Protein AF-A0A6I1VXP0-F1 (afdb_monomer_lite)

Radius of gyration: 14.03 Å; chains: 1; bounding box: 28×28×40 Å

Structure (mmCIF, N/CA/C/O backbone):
data_AF-A0A6I1VXP0-F1
#
_entry.id   AF-A0A6I1VXP0-F1
#
loop_
_atom_site.group_PDB
_atom_site.id
_atom_site.type_symbol
_atom_site.label_atom_id
_atom_site.label_alt_id
_atom_site.label_comp_id
_atom_site.label_asym_id
_atom_site.label_entity_id
_atom_site.label_seq_id
_atom_site.pdbx_PDB_ins_code
_atom_site.Cartn_x
_atom_site.Cartn_y
_atom_site.Cartn_z
_atom_site.occupancy
_atom_site.B_iso_or_equiv
_atom_site.auth_seq_id
_atom_site.auth_comp_id
_atom_site.auth_asym_id
_atom_site.auth_atom_id
_atom_site.pdbx_PDB_model_num
ATOM 1 N N . SER A 1 1 ? 4.021 -18.372 -11.092 1.00 72.56 1 SER A N 1
ATOM 2 C CA . SER A 1 1 ? 3.346 -17.587 -12.145 1.00 72.56 1 SER A CA 1
ATOM 3 C C . SER A 1 1 ? 3.856 -17.901 -13.549 1.00 72.56 1 SER A C 1
ATOM 5 O O . SER A 1 1 ? 3.114 -17.646 -14.484 1.00 72.56 1 SER A O 1
ATOM 7 N N . GLY A 1 2 ? 5.086 -18.404 -13.739 1.00 85.81 2 GLY A N 1
ATOM 8 C CA . GLY A 1 2 ? 5.654 -18.626 -15.082 1.00 85.81 2 GLY A CA 1
ATOM 9 C C . GLY A 1 2 ? 6.091 -17.341 -15.801 1.00 85.81 2 GLY A C 1
ATOM 10 O O . GLY A 1 2 ? 6.606 -17.416 -16.908 1.00 85.81 2 GLY A O 1
ATOM 11 N N . HIS A 1 3 ? 5.915 -16.187 -15.153 1.00 84.06 3 HIS A N 1
ATOM 12 C CA . HIS A 1 3 ? 6.296 -14.866 -15.642 1.00 84.06 3 HIS A CA 1
ATOM 13 C C . HIS A 1 3 ? 7.514 -14.352 -14.856 1.00 84.06 3 HIS A C 1
ATOM 15 O O . HIS A 1 3 ? 7.699 -14.783 -13.709 1.00 84.06 3 HIS A O 1
ATOM 21 N N . PRO A 1 4 ? 8.325 -13.446 -15.434 1.00 83.62 4 PRO A N 1
ATOM 22 C CA . PRO A 1 4 ? 9.421 -12.786 -14.728 1.00 83.62 4 PRO A CA 1
ATOM 23 C C . PRO A 1 4 ? 8.961 -12.106 -13.432 1.00 83.62 4 PRO A C 1
ATOM 25 O O . PRO A 1 4 ? 7.826 -11.642 -13.327 1.00 83.62 4 PRO A O 1
ATOM 28 N N . VAL A 1 5 ? 9.849 -12.064 -12.439 1.00 84.88 5 VAL A N 1
ATOM 29 C CA . VAL A 1 5 ? 9.617 -11.386 -11.158 1.00 84.88 5 VAL A CA 1
ATOM 30 C C . VAL A 1 5 ? 10.499 -10.149 -11.119 1.00 84.88 5 VAL A C 1
ATOM 32 O O . VAL A 1 5 ? 11.714 -10.260 -11.264 1.00 84.88 5 VAL A O 1
ATOM 35 N N . HIS A 1 6 ? 9.885 -8.989 -10.907 1.00 82.69 6 HIS A N 1
ATOM 36 C CA . HIS A 1 6 ? 10.580 -7.714 -10.775 1.00 82.69 6 HIS A CA 1
ATOM 37 C C . HIS A 1 6 ? 10.702 -7.356 -9.291 1.00 82.69 6 HIS A C 1
ATOM 39 O O . HIS A 1 6 ? 9.708 -7.407 -8.566 1.00 82.69 6 HIS A O 1
ATOM 45 N N . LEU A 1 7 ? 11.917 -7.034 -8.841 1.00 80.38 7 LEU A N 1
ATOM 46 C CA . LEU A 1 7 ? 12.211 -6.730 -7.433 1.00 80.38 7 LEU A CA 1
ATOM 47 C C . LEU A 1 7 ? 12.671 -5.283 -7.230 1.00 80.38 7 LEU A C 1
ATOM 49 O O . LEU A 1 7 ? 12.309 -4.668 -6.230 1.00 80.38 7 LEU A O 1
ATOM 53 N N . ASP A 1 8 ? 13.416 -4.735 -8.189 1.00 73.81 8 ASP A N 1
ATOM 54 C CA . ASP A 1 8 ? 14.063 -3.433 -8.064 1.00 73.81 8 ASP A CA 1
ATOM 55 C C . ASP A 1 8 ? 13.403 -2.376 -8.954 1.00 73.81 8 ASP A C 1
ATOM 57 O O . ASP A 1 8 ? 12.955 -2.661 -10.065 1.00 73.81 8 ASP A O 1
ATOM 61 N N . LEU A 1 9 ? 13.355 -1.135 -8.457 1.00 61.09 9 LEU A N 1
ATOM 62 C CA . LEU A 1 9 ? 12.816 0.019 -9.191 1.00 61.09 9 LEU A CA 1
ATOM 63 C C . LEU A 1 9 ? 13.667 0.354 -10.427 1.00 61.09 9 LEU A C 1
ATOM 65 O O . LEU A 1 9 ? 13.131 0.744 -11.458 1.00 61.09 9 LEU A O 1
ATOM 69 N N . LEU A 1 10 ? 14.984 0.181 -10.296 1.00 58.38 10 LEU A N 1
ATOM 70 C CA . LEU A 1 10 ? 15.996 0.469 -11.306 1.00 58.38 10 LEU A CA 1
ATOM 71 C C . LEU A 1 10 ? 16.748 -0.825 -11.623 1.00 58.38 10 LEU A C 1
ATOM 73 O O . LEU A 1 10 ? 17.866 -1.035 -11.155 1.00 58.38 10 LEU A O 1
ATOM 77 N N . ASP A 1 11 ? 16.124 -1.717 -12.384 1.00 58.69 11 ASP A N 1
ATOM 78 C CA . ASP A 1 11 ? 16.854 -2.811 -13.022 1.00 58.69 11 ASP A CA 1
ATOM 79 C C . ASP A 1 11 ? 17.463 -2.270 -14.330 1.00 58.69 11 ASP A C 1
ATOM 81 O O . ASP A 1 11 ? 16.709 -1.881 -15.229 1.00 58.69 11 ASP A O 1
ATOM 85 N N . PRO A 1 12 ? 18.802 -2.233 -14.485 1.00 56.22 12 PRO A N 1
ATOM 86 C CA . PRO A 1 12 ? 19.451 -1.767 -15.710 1.00 56.22 12 PRO A CA 1
ATOM 87 C C . PRO A 1 12 ? 18.980 -2.499 -16.977 1.00 56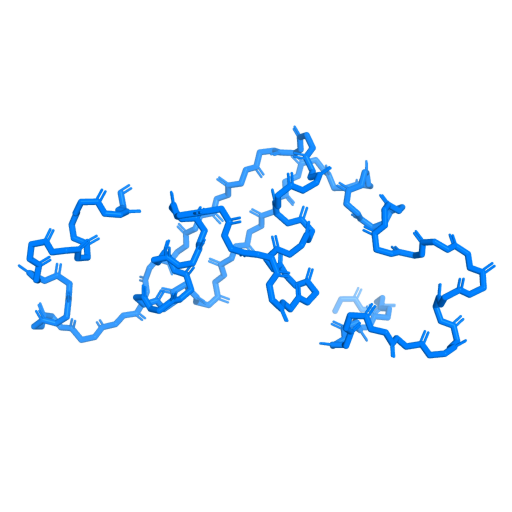.22 12 PRO A C 1
ATOM 89 O O . PRO A 1 12 ? 19.071 -1.941 -18.069 1.00 56.22 12 PRO A O 1
ATOM 92 N N . ALA A 1 13 ? 18.466 -3.730 -16.851 1.00 57.50 13 ALA A N 1
ATOM 93 C CA . ALA A 1 13 ? 17.870 -4.474 -17.957 1.00 57.50 13 ALA A CA 1
ATOM 94 C C . ALA A 1 13 ? 16.422 -4.041 -18.278 1.00 57.50 13 ALA A C 1
ATOM 96 O O . ALA A 1 13 ? 15.993 -4.178 -19.423 1.00 57.50 13 ALA A O 1
ATOM 97 N N . ALA A 1 14 ? 15.679 -3.497 -17.307 1.00 51.97 14 ALA A N 1
ATOM 98 C CA . ALA A 1 14 ? 14.294 -3.030 -17.458 1.00 51.97 14 ALA A CA 1
ATOM 99 C C . ALA A 1 14 ? 14.182 -1.527 -17.798 1.00 51.97 14 ALA A C 1
ATOM 101 O O . ALA A 1 14 ? 13.198 -1.091 -18.402 1.00 51.97 14 ALA A O 1
ATOM 102 N N . GLU A 1 15 ? 15.204 -0.736 -17.456 1.00 50.56 15 GLU A N 1
ATOM 103 C CA . GLU A 1 15 ? 15.305 0.701 -17.757 1.00 50.56 15 GLU A CA 1
ATOM 104 C C . GLU A 1 15 ? 15.330 1.003 -19.264 1.00 50.56 15 GLU A C 1
ATOM 106 O O . GLU A 1 15 ? 14.850 2.049 -19.697 1.00 50.56 15 GLU A O 1
ATOM 111 N N . ALA A 1 16 ? 15.796 0.065 -20.098 1.00 51.75 16 ALA A N 1
ATOM 112 C CA . ALA A 1 16 ? 15.813 0.232 -21.554 1.00 51.75 16 ALA A CA 1
ATOM 113 C C . ALA A 1 16 ? 14.408 0.366 -22.186 1.00 51.75 16 ALA A C 1
ATOM 115 O O . ALA A 1 16 ? 14.305 0.765 -23.346 1.00 51.75 16 ALA A O 1
ATOM 116 N N . ALA A 1 17 ? 13.339 0.052 -21.441 1.00 48.72 17 ALA A N 1
ATOM 117 C CA . ALA A 1 17 ? 11.964 0.026 -21.941 1.00 48.72 17 ALA A CA 1
ATOM 118 C C . ALA A 1 17 ? 10.942 0.766 -21.060 1.00 48.72 17 ALA A C 1
ATOM 120 O O . ALA A 1 17 ? 9.749 0.637 -21.309 1.00 48.72 17 ALA A O 1
ATOM 121 N N . MET A 1 18 ? 11.354 1.553 -20.053 1.00 57.97 18 MET A N 1
ATOM 122 C CA . MET A 1 18 ? 10.386 2.216 -19.155 1.00 57.97 18 MET A CA 1
ATOM 123 C C . MET A 1 18 ? 9.500 1.188 -18.408 1.00 57.97 18 MET A C 1
ATOM 125 O O . MET A 1 18 ? 8.304 1.397 -18.197 1.00 57.97 18 MET A O 1
ATOM 129 N N . GLY A 1 19 ? 10.084 0.041 -18.034 1.00 60.41 19 GLY A N 1
ATOM 130 C CA . GLY A 1 19 ? 9.349 -1.172 -17.656 1.00 60.41 19 GLY A CA 1
ATOM 131 C C . GLY A 1 19 ? 8.408 -1.044 -16.452 1.00 60.41 19 GLY A C 1
ATOM 132 O O . GLY A 1 19 ? 7.397 -1.738 -16.403 1.00 60.41 19 GLY A O 1
ATOM 133 N N . HIS A 1 20 ? 8.667 -0.129 -15.512 1.00 62.19 20 HIS A N 1
ATOM 134 C CA . HIS A 1 20 ? 7.751 0.126 -14.393 1.00 62.19 20 HIS A CA 1
ATOM 135 C C . HIS A 1 20 ? 6.439 0.794 -14.849 1.00 62.19 20 HIS A C 1
ATOM 137 O O . HIS A 1 20 ? 5.397 0.541 -14.251 1.00 6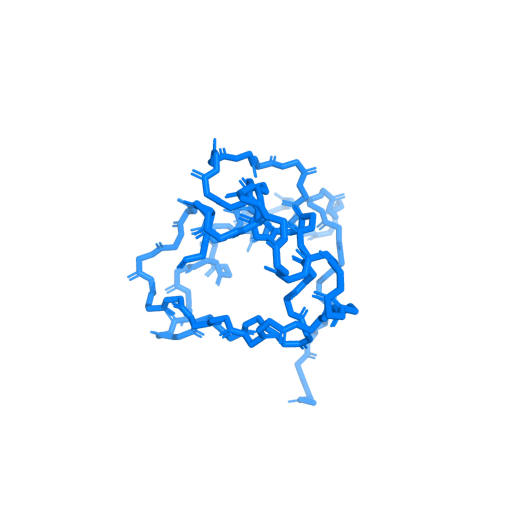2.19 20 HIS A O 1
ATOM 143 N N . ILE A 1 21 ? 6.450 1.585 -15.932 1.00 62.47 21 ILE A N 1
ATOM 144 C CA . ILE A 1 21 ? 5.240 2.211 -16.494 1.00 62.47 21 ILE A CA 1
ATOM 145 C C . ILE A 1 21 ? 4.417 1.194 -17.287 1.00 62.47 21 ILE A C 1
ATOM 147 O O . ILE A 1 21 ? 3.194 1.163 -17.157 1.00 62.47 21 ILE A O 1
ATOM 151 N N . GLU A 1 22 ? 5.058 0.349 -18.097 1.00 67.38 22 GLU A N 1
ATOM 152 C CA . GLU A 1 22 ? 4.337 -0.702 -18.828 1.00 67.38 22 GLU A CA 1
ATOM 153 C C . GLU A 1 22 ? 3.730 -1.737 -17.876 1.00 67.38 22 GLU A C 1
ATOM 155 O O . GLU A 1 22 ? 2.567 -2.110 -18.028 1.00 67.38 22 GLU A O 1
ATOM 160 N N . LEU A 1 23 ? 4.470 -2.131 -16.836 1.00 71.12 23 LEU A N 1
ATOM 161 C CA . LEU A 1 23 ? 3.976 -3.046 -15.811 1.00 71.12 23 LEU A CA 1
ATOM 162 C C . LEU A 1 23 ? 2.814 -2.436 -15.004 1.00 71.12 23 LEU A C 1
ATOM 164 O O . LEU A 1 23 ? 1.866 -3.153 -14.687 1.00 71.12 23 LEU A O 1
ATOM 168 N N . ALA A 1 24 ? 2.838 -1.121 -14.735 1.00 69.25 24 ALA A N 1
ATOM 169 C CA . ALA A 1 24 ? 1.734 -0.414 -14.071 1.00 69.25 24 ALA A CA 1
ATOM 170 C C . ALA A 1 24 ? 0.448 -0.436 -14.905 1.00 69.25 24 ALA A C 1
ATOM 172 O O . ALA A 1 24 ? -0.645 -0.542 -14.355 1.00 69.25 24 ALA A O 1
ATOM 173 N N . LYS A 1 25 ? 0.578 -0.304 -16.228 1.00 77.00 25 LYS A N 1
ATOM 174 C CA . LYS A 1 25 ? -0.553 -0.194 -17.160 1.00 77.00 25 LYS A CA 1
ATOM 175 C C . LYS A 1 25 ? -1.122 -1.536 -17.604 1.00 77.00 25 LYS A C 1
ATOM 177 O O . LYS A 1 25 ? -2.218 -1.571 -18.150 1.00 77.00 25 LYS A O 1
ATOM 182 N N . TRP A 1 26 ? -0.376 -2.621 -17.422 1.00 80.94 26 TRP A N 1
ATOM 183 C CA . TRP A 1 26 ? -0.802 -3.951 -17.851 1.00 80.94 26 TRP A CA 1
ATOM 184 C C . TRP A 1 26 ? -1.877 -4.563 -16.946 1.00 80.94 26 TRP A C 1
ATOM 186 O O . TRP A 1 26 ? -2.705 -5.340 -17.416 1.00 80.94 26 TRP A O 1
ATOM 196 N N . ALA A 1 27 ? -1.850 -4.256 -15.650 1.00 85.94 27 ALA A N 1
ATOM 197 C CA . ALA A 1 27 ? -2.722 -4.905 -14.685 1.00 85.94 27 ALA A CA 1
ATOM 198 C C . ALA A 1 27 ? -4.158 -4.356 -14.740 1.00 85.94 27 ALA A C 1
ATOM 200 O O . ALA A 1 27 ? -4.364 -3.150 -14.697 1.00 85.94 27 ALA A O 1
ATOM 201 N N . ASP A 1 28 ? -5.155 -5.243 -14.719 1.00 91.81 28 ASP A N 1
ATOM 202 C CA . ASP A 1 28 ? -6.545 -4.871 -14.403 1.00 91.81 28 ASP A CA 1
ATOM 203 C C . ASP A 1 28 ? -6.765 -4.746 -12.877 1.00 91.81 28 ASP A C 1
ATOM 205 O O . ASP A 1 28 ? -7.639 -4.015 -12.401 1.00 91.81 28 ASP A O 1
ATOM 209 N N . LEU A 1 29 ? -5.955 -5.473 -12.094 1.00 93.38 29 LEU A N 1
ATOM 210 C CA . LEU A 1 29 ? -5.985 -5.534 -10.632 1.00 93.38 29 LEU A CA 1
ATOM 211 C C . LEU A 1 29 ? -4.563 -5.670 -10.074 1.00 93.38 29 LEU A C 1
ATOM 213 O O . LEU A 1 29 ? -3.805 -6.546 -10.494 1.00 93.38 29 LEU A O 1
ATOM 217 N N . VAL A 1 30 ? -4.248 -4.889 -9.043 1.00 94.81 30 VAL A N 1
ATOM 218 C CA . VAL A 1 30 ? -3.051 -5.058 -8.213 1.00 94.81 30 VAL A CA 1
ATOM 219 C C . VAL A 1 30 ? -3.466 -5.613 -6.854 1.00 94.81 30 VAL A C 1
ATOM 221 O O . VAL A 1 30 ? -4.143 -4.938 -6.082 1.00 94.81 30 VAL A O 1
ATOM 224 N N . LEU A 1 31 ? -3.058 -6.850 -6.550 1.00 96.06 31 LEU A N 1
ATOM 225 C CA . LEU A 1 31 ? -3.285 -7.482 -5.247 1.00 96.06 31 LEU A CA 1
ATOM 226 C C . LEU A 1 31 ? -2.004 -7.458 -4.408 1.00 96.06 31 LEU A C 1
ATOM 228 O O . LEU A 1 31 ? -1.012 -8.091 -4.764 1.00 96.06 31 LEU A O 1
ATOM 232 N N . ILE A 1 32 ? -2.056 -6.792 -3.256 1.00 96.81 32 ILE A N 1
ATOM 233 C CA . ILE A 1 32 ? -0.951 -6.728 -2.296 1.00 96.81 32 ILE A CA 1
ATOM 234 C C . ILE A 1 32 ? -1.252 -7.659 -1.124 1.00 96.81 32 ILE A C 1
ATOM 236 O O . ILE A 1 32 ? -2.086 -7.353 -0.270 1.00 96.81 32 ILE A O 1
ATOM 240 N N . ALA A 1 33 ? -0.561 -8.797 -1.073 1.00 96.38 33 ALA A N 1
ATOM 241 C CA . ALA A 1 33 ? -0.730 -9.794 -0.023 1.00 96.38 33 ALA A CA 1
ATOM 242 C C . ALA A 1 33 ? 0.614 -10.471 0.320 1.00 96.38 33 ALA A C 1
ATOM 244 O O . ALA A 1 33 ? 1.174 -11.155 -0.540 1.00 96.38 33 ALA A O 1
ATOM 245 N N . PRO A 1 34 ? 1.125 -10.341 1.561 1.00 96.19 34 PRO A N 1
ATOM 246 C CA . PRO A 1 34 ? 0.596 -9.526 2.661 1.00 96.19 34 PRO A CA 1
ATOM 247 C C . PRO A 1 34 ? 0.863 -8.019 2.488 1.00 96.19 34 PRO A C 1
ATOM 249 O O . PRO A 1 34 ? 1.925 -7.624 2.017 1.00 96.19 34 PRO A O 1
ATOM 252 N N . ALA A 1 35 ? -0.062 -7.178 2.957 1.00 97.06 35 ALA A N 1
ATOM 253 C CA . ALA A 1 35 ? 0.150 -5.739 3.120 1.00 97.06 35 ALA A CA 1
ATOM 254 C C . ALA A 1 35 ? 0.520 -5.419 4.581 1.00 97.06 35 ALA A C 1
ATOM 256 O O . ALA A 1 35 ? -0.293 -5.566 5.496 1.00 97.06 35 ALA A O 1
ATOM 257 N N . THR A 1 36 ? 1.767 -5.018 4.823 1.00 97.31 36 THR A N 1
ATOM 258 C CA . THR A 1 36 ? 2.238 -4.632 6.164 1.00 97.31 36 THR A CA 1
ATOM 259 C C . THR A 1 36 ? 1.768 -3.219 6.523 1.00 97.31 36 THR A C 1
ATOM 261 O O . THR A 1 36 ? 1.437 -2.430 5.641 1.00 97.31 36 THR A O 1
ATOM 264 N N . ALA A 1 37 ? 1.776 -2.864 7.815 1.00 97.44 37 ALA A N 1
ATOM 265 C CA . ALA A 1 37 ? 1.402 -1.512 8.260 1.00 97.44 37 ALA A CA 1
ATOM 266 C C . ALA A 1 37 ? 2.258 -0.418 7.603 1.00 97.44 37 ALA A C 1
ATOM 268 O O . ALA A 1 37 ? 1.749 0.623 7.207 1.00 97.44 37 ALA A O 1
ATOM 269 N N . ASP A 1 38 ? 3.556 -0.689 7.467 1.00 96.94 38 ASP A N 1
ATOM 270 C CA . ASP A 1 38 ? 4.529 0.205 6.844 1.00 96.94 38 ASP A CA 1
ATOM 271 C C . ASP A 1 38 ? 4.224 0.430 5.353 1.00 96.94 38 ASP A C 1
ATOM 273 O O . ASP A 1 38 ? 4.178 1.571 4.898 1.00 96.94 38 ASP A O 1
ATOM 277 N N . LEU A 1 39 ? 3.912 -0.633 4.603 1.00 96.88 39 LEU A N 1
ATOM 278 C CA . LEU A 1 39 ? 3.506 -0.494 3.205 1.00 96.88 39 LEU A CA 1
ATOM 279 C C . LEU A 1 39 ? 2.192 0.288 3.072 1.00 96.88 39 LEU A C 1
ATOM 281 O O . LEU A 1 39 ? 2.119 1.205 2.263 1.00 96.88 39 LEU A O 1
ATOM 285 N N . ILE A 1 40 ? 1.181 -0.030 3.886 1.00 97.44 40 ILE A N 1
ATOM 286 C CA . ILE A 1 40 ? -0.110 0.678 3.880 1.00 97.44 40 ILE A CA 1
ATOM 287 C C . ILE A 1 40 ? 0.090 2.169 4.175 1.00 97.44 40 ILE A C 1
ATOM 289 O O . ILE A 1 40 ? -0.454 3.011 3.466 1.00 97.44 40 ILE A O 1
ATOM 293 N N . ALA A 1 41 ? 0.936 2.508 5.151 1.00 97.62 41 ALA A N 1
ATOM 294 C CA . ALA A 1 41 ? 1.274 3.893 5.454 1.00 97.62 41 ALA A CA 1
ATOM 295 C C . ALA A 1 41 ? 1.944 4.599 4.266 1.00 97.62 41 ALA A C 1
ATOM 297 O O . ALA A 1 41 ? 1.571 5.721 3.936 1.00 97.62 41 ALA A O 1
ATOM 298 N N . ARG A 1 42 ? 2.898 3.951 3.583 1.00 97.44 42 ARG A N 1
ATOM 299 C CA . ARG A 1 42 ? 3.524 4.540 2.388 1.00 97.44 42 ARG A CA 1
ATOM 300 C C . ARG A 1 42 ? 2.521 4.784 1.266 1.00 97.44 42 ARG A C 1
ATOM 302 O O . ARG A 1 42 ? 2.562 5.850 0.661 1.00 97.44 42 ARG A O 1
ATOM 309 N N . LEU A 1 43 ? 1.616 3.836 1.024 1.00 96.19 43 LEU A N 1
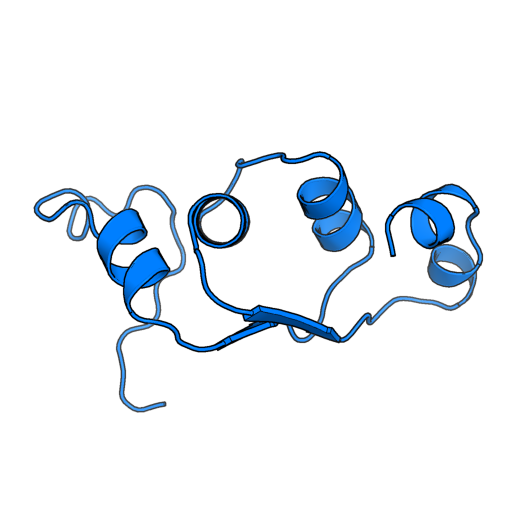ATOM 310 C CA . LEU A 1 43 ? 0.575 3.967 0.003 1.00 96.19 43 LEU A CA 1
ATOM 311 C C . LEU A 1 43 ? -0.406 5.096 0.333 1.00 96.19 43 LEU A C 1
ATOM 313 O O . LEU A 1 43 ? -0.649 5.949 -0.516 1.00 96.19 43 LEU A O 1
ATOM 317 N N . ALA A 1 44 ? -0.903 5.152 1.571 1.00 96.56 44 ALA A N 1
ATOM 318 C CA . ALA A 1 44 ? -1.827 6.193 2.021 1.00 96.56 44 ALA A CA 1
ATOM 319 C C . ALA A 1 44 ? -1.233 7.607 1.905 1.00 96.56 44 ALA A C 1
ATOM 321 O O . ALA A 1 44 ? -1.959 8.566 1.658 1.00 96.56 44 ALA A O 1
ATOM 322 N N . GLN A 1 45 ? 0.090 7.734 2.053 1.00 97.38 45 GLN A N 1
ATOM 323 C CA . GLN A 1 45 ? 0.808 9.008 1.953 1.00 97.38 45 GLN A CA 1
ATOM 324 C C . GLN A 1 45 ? 1.387 9.293 0.556 1.00 97.38 45 GLN A C 1
ATOM 326 O O . GLN A 1 45 ? 2.056 10.309 0.373 1.00 97.38 45 GLN A O 1
ATOM 331 N N . GLY A 1 46 ? 1.164 8.416 -0.428 1.00 95.75 46 GLY A N 1
ATOM 332 C CA . GLY A 1 46 ? 1.664 8.596 -1.795 1.00 95.75 46 GLY A CA 1
ATOM 333 C C . GLY A 1 46 ? 3.192 8.548 -1.919 1.00 95.75 46 GLY A C 1
ATOM 334 O O . GLY A 1 46 ? 3.762 9.209 -2.785 1.00 95.75 46 GLY A O 1
ATOM 335 N N . LEU A 1 47 ? 3.876 7.800 -1.048 1.00 96.50 47 LEU A N 1
ATOM 336 C CA . LEU A 1 47 ? 5.332 7.642 -1.098 1.00 96.50 47 LEU A CA 1
ATOM 337 C C . LEU A 1 47 ? 5.717 6.584 -2.135 1.00 96.50 47 LEU A C 1
ATOM 339 O O . LEU A 1 47 ? 5.300 5.440 -2.004 1.00 96.50 47 LEU A O 1
ATOM 343 N N . ALA A 1 48 ? 6.563 6.941 -3.105 1.00 91.62 48 ALA A N 1
ATOM 344 C CA . ALA A 1 48 ? 7.014 6.078 -4.204 1.00 91.62 48 ALA A CA 1
ATOM 345 C C . ALA A 1 48 ? 8.518 5.766 -4.090 1.00 91.62 48 ALA A C 1
ATOM 347 O O . ALA A 1 48 ? 9.339 6.233 -4.877 1.00 91.62 48 ALA A O 1
ATOM 348 N N . ASN A 1 49 ? 8.890 5.022 -3.047 1.00 88.56 49 ASN A N 1
ATOM 349 C CA . ASN A 1 49 ? 10.296 4.784 -2.692 1.00 88.56 49 ASN A CA 1
ATOM 350 C C . ASN A 1 49 ? 10.850 3.462 -3.250 1.00 88.56 49 ASN A C 1
ATOM 352 O O . ASN A 1 49 ? 12.056 3.232 -3.204 1.00 88.56 49 ASN A O 1
ATOM 356 N N . ASP A 1 50 ? 9.975 2.575 -3.722 1.00 89.31 50 ASP A N 1
ATOM 357 C CA . ASP A 1 50 ? 10.310 1.255 -4.255 1.00 89.31 50 ASP A CA 1
ATOM 358 C C . ASP A 1 50 ? 9.455 0.944 -5.499 1.00 89.31 50 ASP A C 1
ATOM 360 O O . ASP A 1 50 ? 8.552 1.708 -5.857 1.00 89.31 50 ASP A O 1
ATOM 364 N N . LEU A 1 51 ? 9.748 -0.166 -6.186 1.00 89.06 51 LEU A N 1
ATOM 365 C CA . LEU A 1 51 ? 9.035 -0.558 -7.407 1.00 89.06 51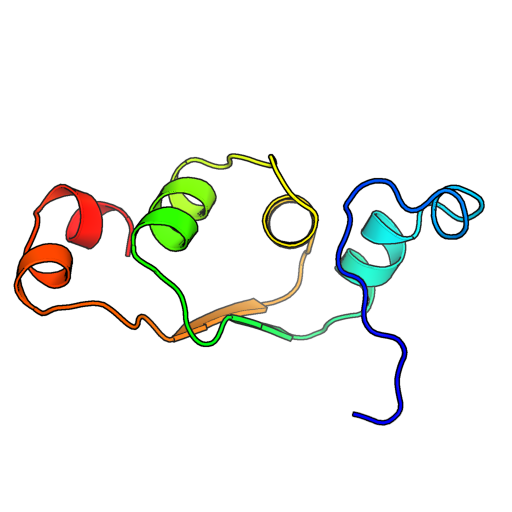 LEU A CA 1
ATOM 366 C C . LEU A 1 51 ? 7.526 -0.696 -7.172 1.00 89.06 51 LEU A C 1
ATOM 368 O O . LEU A 1 51 ? 6.734 -0.185 -7.957 1.00 89.06 51 LEU A O 1
ATOM 372 N N . LEU A 1 52 ? 7.130 -1.371 -6.089 1.00 91.56 52 LEU A N 1
ATOM 373 C CA . LEU A 1 52 ? 5.728 -1.646 -5.781 1.00 91.56 52 LEU A CA 1
ATOM 374 C C . LEU A 1 52 ? 4.949 -0.357 -5.514 1.00 91.56 52 LEU A C 1
ATOM 376 O O . LEU A 1 52 ? 3.882 -0.146 -6.079 1.00 91.56 52 LEU A O 1
ATOM 380 N N . THR A 1 53 ? 5.477 0.508 -4.656 1.00 94.00 53 THR A N 1
ATOM 381 C CA . THR A 1 53 ? 4.832 1.777 -4.312 1.00 94.00 53 THR A CA 1
ATOM 382 C C . 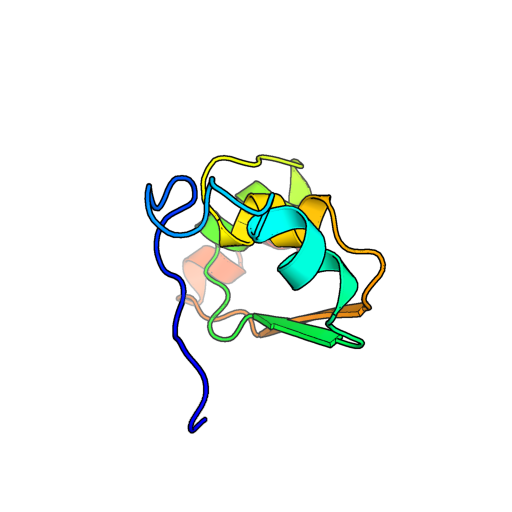THR A 1 53 ? 4.780 2.731 -5.502 1.00 94.00 53 THR A C 1
ATOM 384 O O . THR A 1 53 ? 3.764 3.392 -5.704 1.00 94.00 53 THR A O 1
ATOM 387 N N . THR A 1 54 ? 5.813 2.735 -6.350 1.00 92.38 54 THR A N 1
ATOM 388 C CA . THR A 1 54 ? 5.808 3.491 -7.612 1.00 92.38 54 THR A CA 1
ATOM 389 C C . THR A 1 54 ? 4.762 2.952 -8.591 1.00 92.38 54 THR A C 1
ATOM 391 O O . THR A 1 54 ? 4.015 3.733 -9.172 1.00 92.38 54 THR A O 1
ATOM 394 N N . LEU A 1 55 ? 4.655 1.625 -8.737 1.00 91.38 55 LEU A N 1
ATOM 395 C CA . LEU A 1 55 ? 3.634 0.968 -9.563 1.00 91.38 55 LEU A CA 1
ATOM 396 C C . LEU A 1 55 ? 2.220 1.326 -9.109 1.00 91.38 55 LEU A C 1
ATOM 398 O O . LEU A 1 55 ? 1.392 1.709 -9.927 1.00 91.38 55 LEU A O 1
ATOM 402 N N . VAL A 1 56 ? 1.951 1.207 -7.809 1.00 93.50 56 VAL A N 1
ATOM 403 C CA . VAL A 1 56 ? 0.629 1.479 -7.233 1.00 93.50 56 VAL A CA 1
ATOM 404 C C . VAL A 1 56 ? 0.246 2.949 -7.388 1.00 93.50 56 VAL A C 1
ATOM 406 O O . VAL A 1 56 ? -0.918 3.247 -7.626 1.00 93.50 56 VAL A O 1
ATOM 409 N N . LEU A 1 57 ? 1.209 3.871 -7.300 1.00 92.44 57 LEU A N 1
ATOM 410 C CA . LEU A 1 57 ? 0.947 5.293 -7.516 1.00 92.44 57 LEU A CA 1
ATOM 411 C C . LEU A 1 57 ? 0.694 5.635 -8.997 1.00 92.44 57 LEU A C 1
ATOM 413 O O . LEU A 1 57 ? 0.006 6.610 -9.287 1.00 92.44 57 LEU A O 1
ATOM 417 N N . ALA A 1 58 ? 1.258 4.858 -9.925 1.00 91.38 58 ALA A N 1
ATOM 418 C CA . ALA A 1 58 ? 1.199 5.117 -11.365 1.00 91.38 58 ALA A CA 1
ATOM 419 C C . ALA A 1 58 ? 0.140 4.294 -12.124 1.00 91.38 58 ALA A C 1
ATOM 421 O O . ALA A 1 58 ? -0.031 4.499 -13.326 1.00 91.38 58 ALA A O 1
ATOM 422 N N . THR A 1 59 ? -0.523 3.337 -11.471 1.00 91.75 59 THR A N 1
ATOM 423 C CA . THR A 1 59 ? -1.503 2.447 -12.107 1.00 91.75 59 THR A CA 1
ATOM 424 C C . THR A 1 59 ? -2.916 3.027 -12.065 1.00 91.75 59 THR A C 1
ATOM 426 O O . THR A 1 59 ? -3.332 3.603 -11.064 1.00 91.75 59 THR A O 1
ATOM 429 N N . ASP A 1 60 ? -3.677 2.811 -13.139 1.00 91.75 60 ASP A N 1
ATOM 430 C CA . ASP A 1 60 ? -5.130 3.039 -13.173 1.00 91.75 60 ASP A CA 1
ATOM 431 C C . ASP A 1 60 ? -5.922 1.788 -12.727 1.00 91.75 60 ASP A C 1
ATOM 433 O O . ASP A 1 60 ? -7.155 1.798 -12.683 1.00 91.75 60 ASP A O 1
ATOM 437 N N . ALA A 1 61 ? -5.226 0.685 -12.425 1.00 94.00 61 ALA A N 1
ATOM 438 C CA . ALA A 1 61 ? -5.827 -0.576 -12.014 1.00 94.00 61 ALA A CA 1
ATOM 439 C C . ALA A 1 61 ? -6.526 -0.462 -10.655 1.00 94.00 61 ALA A C 1
ATOM 441 O O . ALA A 1 61 ? -6.160 0.339 -9.794 1.00 94.00 61 ALA A O 1
ATOM 442 N N . THR A 1 62 ? -7.485 -1.357 -10.402 1.00 95.44 62 THR A N 1
ATOM 443 C CA . THR A 1 62 ? -8.026 -1.491 -9.043 1.00 95.44 62 THR A CA 1
ATOM 444 C C . THR A 1 62 ? -6.935 -2.025 -8.116 1.00 95.44 62 THR A C 1
ATOM 446 O O . THR A 1 62 ? -6.292 -3.026 -8.425 1.00 95.44 62 THR A O 1
ATOM 449 N N . VAL A 1 63 ? -6.739 -1.395 -6.958 1.00 95.69 63 VAL A N 1
ATOM 450 C CA . VAL A 1 63 ? -5.768 -1.849 -5.955 1.00 95.69 63 VAL A CA 1
ATOM 451 C C . VAL A 1 63 ? -6.513 -2.499 -4.794 1.00 95.69 63 VAL A C 1
ATOM 453 O O . VAL A 1 63 ? -7.344 -1.869 -4.145 1.00 95.69 63 VAL A O 1
ATOM 456 N N . ALA A 1 64 ? -6.211 -3.767 -4.526 1.00 96.75 64 ALA A N 1
ATOM 457 C CA . ALA A 1 64 ? -6.726 -4.518 -3.389 1.00 96.75 64 ALA A CA 1
ATOM 458 C C . ALA A 1 64 ? -5.577 -4.881 -2.444 1.00 96.75 64 ALA A C 1
ATOM 460 O O . ALA A 1 64 ? -4.548 -5.413 -2.864 1.00 96.75 64 ALA A O 1
ATOM 461 N N . ILE A 1 65 ? -5.762 -4.632 -1.151 1.00 96.69 65 ILE A N 1
ATOM 462 C CA . ILE A 1 65 ? -4.767 -4.941 -0.121 1.00 96.69 65 ILE A CA 1
ATOM 463 C C . ILE A 1 65 ? -5.298 -6.008 0.838 1.00 96.69 65 ILE A C 1
ATOM 465 O O . ILE A 1 65 ? -6.478 -6.016 1.183 1.00 96.69 65 ILE A O 1
ATOM 469 N N . ALA A 1 66 ? -4.419 -6.905 1.285 1.00 97.56 66 ALA A N 1
ATOM 470 C CA . ALA A 1 66 ? -4.693 -7.904 2.315 1.00 97.56 66 ALA A CA 1
ATOM 471 C C . ALA A 1 66 ? -3.810 -7.625 3.547 1.00 97.56 66 ALA A C 1
ATOM 473 O O . ALA A 1 66 ? -2.679 -8.127 3.611 1.00 97.56 66 ALA A O 1
ATOM 474 N N . PRO A 1 67 ? -4.282 -6.802 4.509 1.00 97.00 67 PRO A N 1
ATOM 475 C CA . PRO A 1 67 ? -3.490 -6.404 5.667 1.00 97.00 67 PRO A CA 1
ATOM 476 C C . PRO A 1 67 ? -3.048 -7.602 6.510 1.00 97.00 67 PRO A C 1
ATOM 478 O O . PRO A 1 67 ? -3.861 -8.450 6.880 1.00 97.00 67 PRO A O 1
ATOM 481 N N . ALA A 1 68 ? -1.763 -7.656 6.857 1.00 97.56 68 ALA A N 1
ATOM 482 C CA . ALA A 1 68 ? -1.217 -8.667 7.755 1.00 97.56 68 ALA A CA 1
ATOM 483 C C . ALA A 1 68 ? -0.181 -8.046 8.696 1.00 97.56 68 ALA A C 1
ATOM 485 O O . ALA A 1 68 ? 0.901 -7.621 8.291 1.00 97.56 68 ALA A O 1
ATOM 486 N N . MET A 1 69 ? -0.534 -7.988 9.978 1.00 96.88 69 MET A N 1
ATOM 487 C CA . MET A 1 69 ? 0.282 -7.424 11.051 1.00 96.88 69 MET A CA 1
ATOM 488 C C . MET A 1 69 ? -0.226 -7.917 12.406 1.00 96.88 69 MET A C 1
ATOM 490 O O . MET A 1 69 ? -1.306 -8.501 12.508 1.00 96.88 69 MET A O 1
ATOM 494 N N . ASN A 1 70 ? 0.546 -7.684 13.468 1.00 97.00 70 ASN A N 1
ATOM 495 C CA . ASN A 1 70 ? 0.085 -8.020 14.810 1.00 97.00 70 ASN A CA 1
ATOM 496 C C . ASN A 1 70 ? -1.114 -7.138 15.226 1.00 97.00 70 ASN A C 1
ATOM 498 O O . ASN A 1 70 ? -1.309 -6.032 14.721 1.00 97.00 70 ASN A O 1
ATOM 502 N N . GLN A 1 71 ? -1.911 -7.612 16.186 1.00 96.81 71 GLN A N 1
ATOM 503 C CA . GLN A 1 71 ? -3.131 -6.908 16.590 1.00 96.81 71 GLN A CA 1
ATOM 504 C C . GLN A 1 71 ? -2.874 -5.528 17.218 1.00 96.81 71 GLN A C 1
ATOM 506 O O . GLN A 1 71 ? -3.754 -4.674 17.172 1.00 96.81 71 GLN A O 1
ATOM 511 N N . ALA A 1 72 ? -1.711 -5.312 17.843 1.00 97.44 72 ALA A N 1
ATOM 512 C CA . ALA A 1 72 ? -1.378 -4.023 18.444 1.00 97.44 72 ALA A CA 1
ATOM 513 C C . ALA A 1 72 ? -1.114 -2.968 17.361 1.00 97.44 72 ALA A C 1
ATOM 515 O O . ALA A 1 72 ? -1.662 -1.878 17.450 1.00 97.44 72 ALA A O 1
ATOM 516 N N . MET A 1 73 ? -0.370 -3.332 16.312 1.00 97.19 73 MET A N 1
ATOM 517 C CA . MET A 1 73 ? -0.148 -2.503 15.128 1.00 97.19 73 MET A CA 1
ATOM 518 C C . MET A 1 73 ? -1.459 -2.215 14.403 1.00 97.19 73 MET A C 1
ATOM 520 O O . MET A 1 73 ? -1.692 -1.075 14.026 1.00 97.19 73 MET A O 1
ATOM 524 N N . TRP A 1 74 ? -2.335 -3.219 14.256 1.00 96.56 74 TRP A N 1
ATOM 525 C CA . TRP A 1 74 ? -3.645 -3.023 13.631 1.00 96.56 74 TRP A CA 1
ATOM 526 C C . TRP A 1 74 ? -4.512 -2.029 14.407 1.00 96.56 74 TRP A C 1
ATOM 528 O O . TRP A 1 74 ? -5.109 -1.151 13.803 1.00 96.56 74 TRP A O 1
ATOM 538 N N . ARG A 1 75 ? -4.564 -2.126 15.742 1.00 97.12 75 ARG A N 1
ATOM 539 C CA . ARG A 1 75 ? -5.348 -1.207 16.589 1.00 97.12 75 ARG A CA 1
ATOM 540 C C . ARG A 1 75 ? -4.750 0.195 16.717 1.00 97.12 75 ARG A C 1
ATOM 542 O O . ARG A 1 75 ? -5.407 1.054 17.302 1.00 97.12 75 ARG A O 1
ATOM 549 N N . ASP A 1 76 ? -3.525 0.419 16.248 1.00 97.94 76 ASP A N 1
ATOM 550 C CA . ASP A 1 76 ? -2.908 1.737 16.316 1.00 97.94 76 ASP A CA 1
ATOM 551 C C . ASP A 1 76 ? -3.727 2.752 15.491 1.00 97.94 76 ASP A C 1
ATOM 553 O O . ASP A 1 76 ? -4.075 2.459 14.340 1.00 97.94 76 ASP A O 1
ATOM 557 N N . PRO A 1 77 ? -4.051 3.938 16.042 1.00 98.00 77 PRO A N 1
ATOM 558 C CA . PRO A 1 77 ? -4.850 4.933 15.335 1.00 98.00 77 PRO A CA 1
ATOM 559 C C . PRO A 1 77 ? -4.259 5.371 13.990 1.00 98.00 77 PRO A C 1
ATOM 561 O O . PRO A 1 77 ? -5.021 5.645 13.067 1.00 98.00 77 PRO A O 1
ATOM 564 N N . ALA A 1 78 ? -2.929 5.419 13.849 1.00 97.31 78 ALA A N 1
ATOM 565 C CA . ALA A 1 78 ? -2.297 5.791 12.588 1.00 97.31 78 ALA A CA 1
ATOM 566 C C . ALA A 1 78 ? -2.487 4.699 11.528 1.00 97.31 78 ALA A C 1
ATOM 568 O O . ALA A 1 78 ? -2.787 4.999 10.377 1.00 97.31 78 ALA A O 1
ATOM 569 N N . THR A 1 79 ? -2.381 3.426 11.917 1.00 97.06 79 THR A N 1
ATOM 570 C CA . THR A 1 79 ? -2.646 2.296 11.015 1.00 97.06 79 THR A CA 1
ATOM 571 C C . THR A 1 79 ? -4.104 2.276 10.556 1.00 97.06 79 THR A C 1
ATOM 573 O O . THR A 1 79 ? -4.363 2.079 9.371 1.00 97.06 79 THR A O 1
ATOM 576 N N . GLN A 1 80 ? -5.048 2.521 11.471 1.00 97.38 80 GLN A N 1
ATOM 577 C CA . GLN A 1 80 ? -6.474 2.613 11.141 1.00 97.38 80 GLN A CA 1
ATOM 578 C C . GLN A 1 80 ? -6.791 3.804 10.229 1.00 97.38 80 GLN A C 1
ATOM 580 O O . GLN A 1 80 ? -7.649 3.684 9.371 1.00 97.38 80 GLN A O 1
ATOM 585 N N . ALA A 1 81 ? -6.102 4.939 10.381 1.00 97.56 81 ALA A N 1
ATOM 586 C CA . ALA A 1 81 ? -6.297 6.098 9.509 1.00 97.56 81 ALA A CA 1
ATOM 587 C C . ALA A 1 81 ? -5.751 5.893 8.082 1.00 97.56 81 ALA A C 1
ATOM 589 O O . ALA A 1 81 ? -6.190 6.579 7.163 1.00 97.56 81 ALA A O 1
ATOM 590 N N . ASN A 1 82 ? -4.792 4.977 7.905 1.00 96.31 82 ASN A N 1
ATOM 591 C CA . ASN A 1 82 ? -4.185 4.669 6.608 1.00 96.31 82 ASN A CA 1
ATOM 592 C C . ASN A 1 82 ? -4.884 3.521 5.854 1.00 96.31 82 ASN A C 1
ATOM 594 O O . ASN A 1 82 ? -4.518 3.265 4.708 1.00 96.31 82 ASN A O 1
ATOM 598 N N . THR A 1 83 ? -5.812 2.799 6.493 1.00 87.00 83 THR A N 1
ATOM 599 C CA . THR A 1 83 ? -6.518 1.650 5.897 1.00 87.00 83 THR A CA 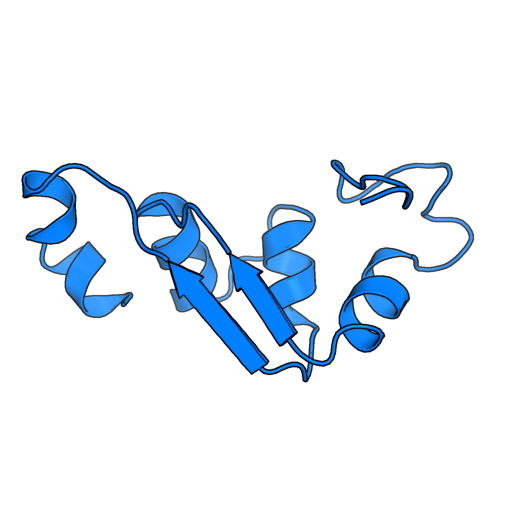1
ATOM 600 C C . THR A 1 83 ? -7.952 2.017 5.552 1.00 87.00 83 THR A C 1
ATOM 602 O O . THR A 1 83 ? -8.405 1.609 4.462 1.00 87.00 83 THR A O 1
#

Secondary structure (DSSP, 8-state):
--S-----S--TTTGGGTHHHHHHHH-SEEEEEEE-HHHHHHHHTT---SHHHHHHHH--SEEEEEE---HHHHHSHHHHHH-

pLDDT: mean 86.39, std 14.68, range [48.72, 98.0]

Sequence (83 aa):
SGHPVHLDLLDPAAEAAMGHIELAKWADLVLIAPATADLIARLAQGLANDLLTTLVLATDATVAIAPAMNQAMWRDPATQANT

Foldseek 3Di:
DPDDDDWFLDDVVCVVPNNLLVVLAPDQEAEAPADELVNLLCLLVQNDPGSVSVSSSNHPHHYHHHYDDDPVSCPDPSSVVSD